Protein AF-A0A2N5YKM5-F1 (afdb_monomer)

Foldseek 3Di:
DDDDDDDDDDDPPVVVVCVVVVVPPPPPVVVVVVVVPPDPPDDPPVVVVVVVVVCVVVVQLVPDDFLAPPRLVVQLVVLCVVPNDPRSVVVSVVSSVQRGPVRDDPAPDDDPPNGGYDHPVVD

Secondary structure (DSSP, 8-state):
-----------TTHHHHHHHHHHHHHHHHHHHHHTT----S---HHHHHHHHHHHHHHHHHHSS--SEES-HHHHHHHHHHHH-HHHHHHHHHHHHHH-STTS-SSSPB-TTS-PEE--GGG-

Radius of gyration: 22.43 Å; Cα contacts (8 Å, |Δi|>4): 78; chains: 1; bounding box: 31×69×61 Å

pLDDT: mean 70.07, std 19.33, range [32.38, 95.38]

Mean predicted aligned error: 16.48 Å

Sequence (123 aa):
MFVAAALFAQSPVDVELQFSNAFVSEDLQHISYSLKNCSPKILPAFTSVLFVGYKKFISSQDASHCQFYPSCSVYATDAIEKYGFVIGVFTALDRLSRCNTFGEKNYPKYKNTGLYYDPVADN

Structure (mmCIF, N/CA/C/O backbone):
data_AF-A0A2N5YKM5-F1
#
_entry.id   AF-A0A2N5YKM5-F1
#
loop_
_atom_site.group_PDB
_atom_site.id
_atom_site.type_symbol
_atom_site.label_atom_id
_atom_site.label_alt_id
_atom_site.label_comp_id
_atom_site.label_asym_id
_atom_site.label_entity_id
_atom_site.label_seq_id
_atom_site.pdbx_PDB_ins_code
_atom_site.Cartn_x
_atom_site.Cartn_y
_atom_site.Cartn_z
_atom_site.occupancy
_atom_site.B_iso_or_equiv
_atom_site.auth_seq_id
_atom_site.auth_comp_id
_atom_site.auth_asym_id
_atom_site.auth_atom_id
_atom_site.pdbx_PDB_model_num
ATOM 1 N N . MET A 1 1 ? 5.120 -53.262 -16.241 1.00 34.91 1 MET A N 1
ATOM 2 C CA . MET A 1 1 ? 5.947 -53.190 -17.466 1.00 34.91 1 MET A CA 1
ATOM 3 C C . MET A 1 1 ? 5.290 -52.147 -18.358 1.00 34.91 1 MET A C 1
ATOM 5 O O . MET A 1 1 ? 4.189 -52.383 -18.821 1.00 34.91 1 MET A O 1
ATOM 9 N N . PHE A 1 2 ? 5.706 -50.887 -18.229 1.00 36.28 2 PHE A N 1
ATOM 10 C CA . PHE A 1 2 ? 6.520 -50.204 -19.247 1.00 36.28 2 PHE A CA 1
ATOM 11 C C . PHE A 1 2 ? 5.912 -50.292 -20.648 1.00 36.28 2 PHE A C 1
ATOM 13 O O . PHE A 1 2 ? 6.183 -51.267 -21.333 1.00 36.28 2 PHE A O 1
ATOM 20 N N . VAL A 1 3 ? 5.204 -49.245 -21.079 1.00 32.38 3 VAL A N 1
ATOM 21 C CA . VAL A 1 3 ? 5.497 -48.586 -22.363 1.00 32.38 3 VAL A CA 1
ATOM 22 C C . VAL A 1 3 ? 5.239 -47.092 -22.192 1.00 32.38 3 VAL A C 1
ATOM 24 O O . VAL A 1 3 ? 4.180 -46.677 -21.728 1.00 32.38 3 VAL A O 1
ATOM 27 N N . ALA A 1 4 ? 6.264 -46.315 -22.515 1.00 40.06 4 ALA A N 1
ATOM 28 C CA . ALA A 1 4 ? 6.297 -44.872 -22.453 1.00 40.06 4 ALA A CA 1
ATOM 29 C C . ALA A 1 4 ? 5.971 -44.248 -23.817 1.00 40.06 4 ALA A C 1
ATOM 31 O O . ALA A 1 4 ? 6.289 -44.815 -24.856 1.00 40.06 4 ALA A O 1
ATOM 32 N N . ALA A 1 5 ? 5.468 -43.020 -23.716 1.00 42.38 5 ALA A N 1
ATOM 33 C CA . ALA A 1 5 ? 5.807 -41.852 -24.520 1.00 42.38 5 ALA A CA 1
ATOM 34 C C . ALA A 1 5 ? 5.318 -41.720 -25.975 1.00 42.38 5 ALA A C 1
ATOM 36 O O . ALA A 1 5 ? 5.687 -42.466 -26.873 1.00 42.38 5 ALA A O 1
ATOM 37 N N . ALA A 1 6 ? 4.671 -40.560 -26.137 1.00 49.50 6 ALA A N 1
ATOM 38 C CA . ALA A 1 6 ? 4.636 -39.670 -27.288 1.00 49.50 6 ALA A CA 1
ATOM 39 C C . ALA A 1 6 ? 3.819 -40.134 -28.497 1.00 49.50 6 ALA A C 1
ATOM 41 O O . ALA A 1 6 ? 4.163 -41.097 -29.168 1.00 49.50 6 ALA A O 1
ATOM 42 N N . LEU A 1 7 ? 2.795 -39.346 -28.839 1.00 38.66 7 LEU A N 1
ATOM 43 C CA . LEU A 1 7 ? 2.868 -38.429 -29.978 1.00 38.66 7 LEU A CA 1
ATOM 44 C C . LEU A 1 7 ? 1.622 -37.507 -30.040 1.00 38.66 7 LEU A C 1
ATOM 46 O O . LEU A 1 7 ? 0.510 -37.927 -29.741 1.00 38.66 7 LEU A O 1
ATOM 50 N N . PHE A 1 8 ? 1.867 -36.277 -30.510 1.00 33.88 8 PHE A N 1
ATOM 51 C CA . PHE A 1 8 ? 0.932 -35.280 -31.068 1.00 33.88 8 PHE A CA 1
ATOM 52 C C . PHE A 1 8 ? 0.155 -34.341 -30.121 1.00 33.88 8 PHE A C 1
ATOM 54 O O . PHE A 1 8 ? -0.991 -34.564 -29.762 1.00 33.88 8 PHE A O 1
ATOM 61 N N . ALA A 1 9 ? 0.822 -33.223 -29.807 1.00 44.62 9 ALA A N 1
ATOM 62 C CA . ALA A 1 9 ? 0.375 -31.836 -30.003 1.00 44.62 9 ALA A CA 1
ATOM 63 C C . ALA A 1 9 ? -1.136 -31.523 -30.027 1.00 44.62 9 ALA A C 1
ATOM 65 O O . ALA A 1 9 ? -1.808 -31.873 -30.994 1.00 44.62 9 ALA A O 1
ATOM 66 N N . GLN A 1 10 ? -1.599 -30.682 -29.088 1.00 33.25 10 GLN A N 1
ATOM 67 C CA . GLN A 1 10 ? -2.748 -29.781 -29.275 1.00 33.25 10 GLN A CA 1
ATOM 68 C C . GLN A 1 10 ? -2.787 -28.656 -28.211 1.00 33.25 10 GLN A C 1
ATOM 70 O O . GLN A 1 10 ? -3.046 -28.910 -27.049 1.00 33.25 10 GLN A O 1
ATOM 75 N N . SER A 1 11 ? -2.647 -27.409 -28.680 1.00 40.50 11 SER A N 1
ATOM 76 C CA . SER A 1 11 ? -3.098 -26.135 -28.078 1.00 40.50 11 SER A CA 1
ATOM 77 C C . SER A 1 11 ? -2.179 -25.363 -27.092 1.00 40.50 11 SER A C 1
ATOM 79 O O . SER A 1 11 ? -1.665 -25.918 -26.132 1.00 40.50 11 SER A O 1
ATOM 81 N N . PRO A 1 12 ? -1.993 -24.036 -27.281 1.00 46.62 12 PRO A N 1
ATOM 82 C CA . PRO A 1 12 ? -1.248 -23.162 -26.360 1.00 46.62 12 PRO A CA 1
ATOM 83 C C . PRO A 1 12 ? -2.005 -22.830 -25.054 1.00 46.62 12 PRO A C 1
ATOM 85 O O . PRO A 1 12 ? -1.558 -21.973 -24.299 1.00 46.62 12 PRO A O 1
ATOM 88 N N . VAL A 1 13 ? -3.138 -23.490 -24.782 1.00 50.78 13 VAL A N 1
ATOM 89 C CA . VAL A 1 13 ? -4.011 -23.230 -23.619 1.00 50.78 13 VAL A CA 1
ATOM 90 C C . VAL A 1 13 ? -3.521 -23.965 -22.356 1.00 50.78 13 VAL A C 1
ATOM 92 O O . VAL A 1 13 ? -3.864 -23.591 -21.236 1.00 50.78 13 VAL A O 1
ATOM 95 N N . ASP A 1 14 ? -2.640 -24.956 -22.507 1.00 40.03 14 ASP A N 1
ATOM 96 C CA . ASP A 1 14 ? -2.158 -25.781 -21.390 1.00 40.03 14 ASP A CA 1
ATOM 97 C C . ASP A 1 14 ? -1.044 -25.103 -20.569 1.00 40.03 14 ASP A C 1
ATOM 99 O O . ASP A 1 14 ? -0.839 -25.426 -19.397 1.00 40.03 14 ASP A O 1
ATOM 103 N N . VAL A 1 15 ? -0.343 -24.121 -21.152 1.00 49.62 15 VAL A N 1
ATOM 104 C CA . VAL A 1 15 ? 0.750 -23.394 -20.477 1.0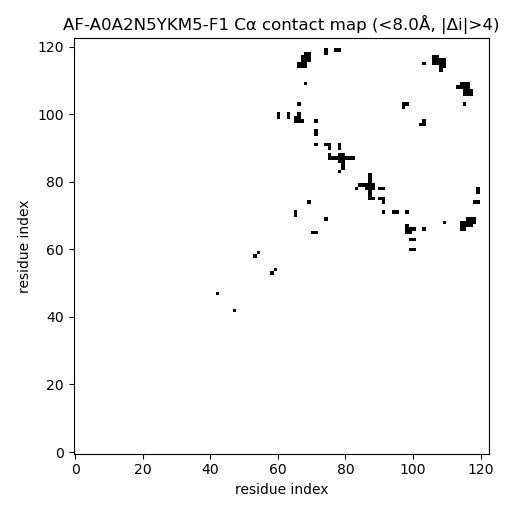0 49.62 15 VAL A CA 1
ATOM 105 C C . VAL A 1 15 ? 0.208 -22.481 -19.368 1.00 49.62 15 VAL A C 1
ATOM 107 O O . VAL A 1 15 ? 0.816 -22.387 -18.303 1.00 49.62 15 VAL A O 1
ATOM 110 N N . GLU A 1 16 ? -0.970 -21.880 -19.562 1.00 50.62 16 GLU A N 1
ATOM 111 C CA . GLU A 1 16 ? -1.659 -21.079 -18.536 1.00 50.62 16 GLU A CA 1
ATOM 112 C C . GLU A 1 16 ? -2.192 -21.952 -17.389 1.00 50.62 16 GLU A C 1
ATOM 114 O O . GLU A 1 16 ? -2.073 -21.589 -16.217 1.00 50.62 16 GLU A O 1
ATOM 119 N N . LEU A 1 17 ? -2.704 -23.145 -17.711 1.00 46.84 17 LEU A N 1
ATOM 120 C CA . LEU A 1 17 ? -3.292 -24.071 -16.738 1.00 46.84 17 LEU A CA 1
ATOM 121 C C . LEU A 1 17 ? -2.253 -24.880 -15.950 1.00 46.84 17 LEU A C 1
ATOM 123 O O . LEU A 1 17 ? -2.534 -25.306 -14.829 1.00 46.84 17 LEU A O 1
ATOM 127 N N . GLN A 1 18 ? -1.042 -25.083 -16.473 1.00 42.69 18 GLN A N 1
ATOM 128 C CA . GLN A 1 18 ? 0.062 -25.631 -15.678 1.00 42.69 18 GLN A CA 1
ATOM 129 C C . GLN A 1 18 ? 0.662 -24.581 -14.740 1.00 42.69 18 GLN A C 1
ATOM 131 O O . GLN A 1 18 ? 1.014 -24.922 -13.613 1.00 42.69 18 GLN A O 1
ATOM 136 N N . PHE A 1 19 ? 0.736 -23.313 -15.157 1.00 46.66 19 PHE A N 1
ATOM 137 C CA . PHE A 1 19 ? 1.247 -22.242 -14.299 1.00 46.66 19 PHE A CA 1
ATOM 138 C C . PHE A 1 19 ? 0.284 -21.936 -13.141 1.00 46.66 19 PHE A C 1
ATOM 140 O O . PHE A 1 19 ? 0.720 -21.804 -11.997 1.00 46.66 19 PHE A O 1
ATOM 147 N N . SER A 1 20 ? -1.030 -21.923 -13.403 1.00 47.62 20 SER A N 1
ATOM 148 C CA . SER A 1 20 ? -2.041 -21.709 -12.361 1.00 47.62 20 SER A CA 1
ATOM 149 C C . SER A 1 20 ? -2.132 -22.876 -11.372 1.00 47.62 20 SER A C 1
ATOM 151 O O . SER A 1 20 ? -2.298 -22.652 -10.176 1.00 47.62 20 SER A O 1
ATOM 153 N N . ASN A 1 21 ? -2.003 -24.122 -11.841 1.00 52.50 21 ASN A N 1
ATOM 154 C CA . ASN A 1 21 ? -2.146 -25.301 -10.982 1.00 52.50 21 ASN A CA 1
ATOM 155 C C . ASN A 1 21 ? -0.849 -25.692 -10.259 1.00 52.50 21 ASN A C 1
ATOM 157 O O . ASN A 1 21 ? -0.936 -26.255 -9.172 1.00 52.50 21 ASN A O 1
ATOM 161 N N . ALA A 1 22 ? 0.333 -25.361 -10.793 1.00 48.72 22 ALA A N 1
ATOM 162 C CA . ALA A 1 22 ? 1.600 -25.570 -10.085 1.00 48.72 22 ALA A CA 1
ATOM 163 C C . ALA A 1 22 ? 1.816 -24.553 -8.950 1.00 48.72 22 ALA A C 1
ATOM 165 O O . ALA A 1 22 ? 2.386 -24.904 -7.924 1.00 48.72 22 ALA A O 1
ATOM 166 N N . PHE A 1 23 ? 1.324 -23.316 -9.094 1.00 46.12 23 PHE A N 1
ATOM 167 C CA . PHE A 1 23 ? 1.442 -22.290 -8.050 1.00 46.12 23 PHE A CA 1
ATOM 168 C C . PHE A 1 23 ? 0.431 -22.479 -6.900 1.00 46.12 23 PHE A C 1
ATOM 170 O O . PHE A 1 23 ? 0.687 -22.079 -5.772 1.00 46.12 23 PHE A O 1
ATOM 177 N N . VAL A 1 24 ? -0.727 -23.105 -7.152 1.00 49.69 24 VAL A N 1
ATOM 178 C CA . VAL A 1 24 ? -1.845 -23.136 -6.183 1.00 49.69 24 VAL A CA 1
ATOM 179 C C . VAL A 1 24 ? -1.907 -24.425 -5.340 1.00 49.69 24 VAL A C 1
ATOM 181 O O . VAL A 1 24 ? -2.548 -24.422 -4.286 1.00 49.69 24 VAL A O 1
ATOM 184 N N . SER A 1 25 ? -1.225 -25.518 -5.717 1.00 51.25 25 SER A N 1
ATOM 185 C CA . SER A 1 25 ? -1.341 -26.803 -4.996 1.00 51.25 25 SER A CA 1
ATOM 186 C C . SER A 1 25 ? -0.316 -27.070 -3.882 1.00 51.25 25 SER A C 1
ATOM 188 O O . SER A 1 25 ? -0.592 -27.926 -3.045 1.00 51.25 25 SER A O 1
ATOM 190 N N . GLU A 1 26 ? 0.821 -26.367 -3.806 1.00 52.91 26 GLU A N 1
ATOM 191 C CA . GLU A 1 26 ? 1.770 -26.533 -2.679 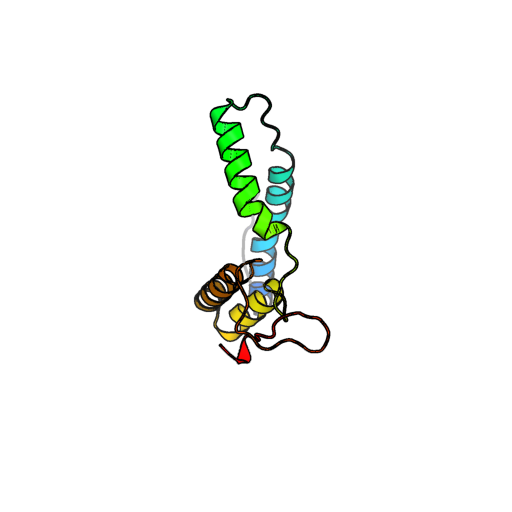1.00 52.91 26 GLU A CA 1
ATOM 192 C C . GLU A 1 26 ? 1.552 -25.507 -1.550 1.00 52.91 26 GLU A C 1
ATOM 194 O O . GLU A 1 26 ? 1.689 -25.849 -0.372 1.00 52.91 26 GLU A O 1
ATOM 199 N N . ASP A 1 27 ? 1.099 -24.288 -1.863 1.00 52.66 27 ASP A N 1
ATOM 200 C CA . ASP A 1 27 ? 1.025 -23.203 -0.874 1.00 52.66 27 ASP A CA 1
ATOM 201 C C . ASP A 1 27 ? -0.230 -23.239 0.024 1.00 52.66 27 ASP A C 1
ATOM 203 O O . ASP A 1 27 ? -0.156 -22.902 1.210 1.00 52.66 27 ASP A O 1
ATOM 207 N N . LEU A 1 28 ? -1.392 -23.705 -0.458 1.00 57.03 28 LEU A N 1
ATOM 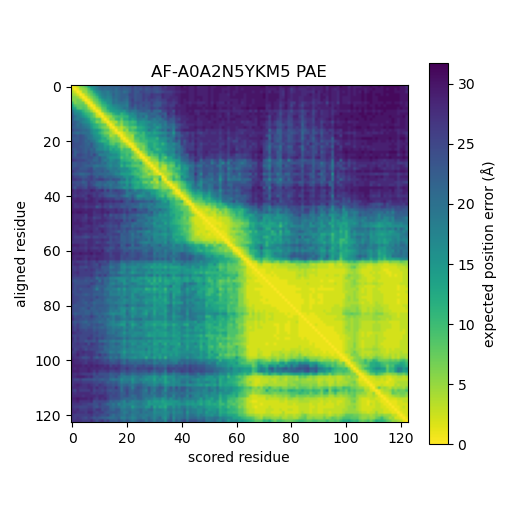208 C CA . LEU A 1 28 ? -2.643 -23.625 0.323 1.00 57.03 28 LEU A CA 1
ATOM 209 C C . LEU A 1 28 ? -2.724 -24.609 1.504 1.00 57.03 28 LEU A C 1
ATOM 211 O O . LEU A 1 28 ? -3.320 -24.274 2.533 1.00 57.03 28 LEU A O 1
ATOM 215 N N . GLN A 1 29 ? -2.102 -25.791 1.427 1.00 53.62 29 GLN A N 1
ATOM 216 C CA . GLN A 1 29 ? -2.028 -26.685 2.593 1.00 53.62 29 GLN A CA 1
ATOM 217 C C . GLN A 1 29 ? -0.936 -26.249 3.580 1.00 53.62 29 GLN A C 1
ATOM 219 O O . GLN A 1 29 ? -1.163 -26.323 4.792 1.00 53.62 29 GLN A O 1
ATOM 224 N N . HIS A 1 30 ? 0.187 -25.706 3.098 1.00 48.81 30 HIS A N 1
ATOM 225 C CA . HIS A 1 30 ? 1.297 -25.251 3.942 1.00 48.81 30 HIS A CA 1
ATOM 226 C C . HIS A 1 30 ? 0.970 -23.968 4.731 1.00 48.81 30 HIS A C 1
ATOM 228 O O . HIS A 1 30 ? 1.280 -23.884 5.926 1.00 48.81 30 HIS A O 1
ATOM 234 N N . ILE A 1 31 ? 0.264 -23.005 4.121 1.00 54.28 31 ILE A N 1
ATOM 235 C CA . ILE A 1 31 ? -0.222 -21.789 4.803 1.00 54.28 31 ILE A CA 1
ATOM 236 C C . ILE A 1 31 ? -1.227 -22.154 5.911 1.00 54.28 31 ILE A C 1
ATOM 238 O O . ILE A 1 31 ? -1.149 -21.630 7.025 1.00 54.28 31 ILE A O 1
ATOM 242 N N . SER A 1 32 ? -2.129 -23.109 5.647 1.00 49.91 32 SER A N 1
ATOM 243 C CA . SER A 1 32 ? -3.123 -23.565 6.632 1.00 49.91 32 SER A CA 1
ATOM 244 C C . SER A 1 32 ? -2.508 -24.327 7.824 1.00 49.91 32 SER A C 1
ATOM 246 O O . SER A 1 32 ? -3.057 -24.290 8.929 1.00 49.91 32 SER A O 1
ATOM 248 N N . TYR A 1 33 ? -1.351 -24.976 7.627 1.00 54.25 33 TYR A N 1
ATOM 249 C CA . TYR A 1 33 ? -0.621 -25.716 8.663 1.00 54.25 33 TYR A CA 1
ATOM 250 C C . TYR A 1 33 ? 0.212 -24.792 9.571 1.00 54.25 33 TYR A C 1
ATOM 252 O O . TYR A 1 33 ? 0.225 -24.971 10.791 1.00 54.25 33 TYR A O 1
ATOM 260 N N . SER A 1 34 ? 0.836 -23.750 9.009 1.00 49.16 34 SER A N 1
ATOM 261 C CA . SER A 1 34 ? 1.701 -22.816 9.753 1.00 49.16 34 SER A CA 1
ATOM 262 C C . SER A 1 34 ? 0.943 -21.982 10.803 1.00 49.16 34 SER A C 1
ATOM 264 O O . SER A 1 34 ? 1.450 -21.731 11.898 1.00 49.16 34 SER A O 1
ATOM 266 N N . LEU A 1 35 ? -0.324 -21.632 10.543 1.00 51.06 35 LEU A N 1
ATOM 267 C CA . LEU A 1 35 ? -1.140 -20.848 11.484 1.00 51.06 35 LEU A CA 1
ATOM 268 C C . LEU A 1 35 ? -1.654 -21.643 12.698 1.00 51.06 35 LEU A C 1
ATOM 270 O O . LEU A 1 35 ? -2.036 -21.036 13.699 1.00 51.06 35 LEU A O 1
ATOM 274 N N . LYS A 1 36 ? -1.662 -22.983 12.659 1.00 48.50 36 LYS A N 1
ATOM 275 C CA . LYS A 1 36 ? -2.163 -23.802 13.782 1.00 48.50 36 LYS A CA 1
ATOM 276 C C . LYS A 1 36 ? -1.118 -24.097 14.859 1.00 48.50 36 LYS A C 1
ATOM 278 O O . LYS A 1 36 ? -1.498 -24.482 15.961 1.00 48.50 36 LYS A O 1
ATOM 283 N N . ASN A 1 37 ? 0.17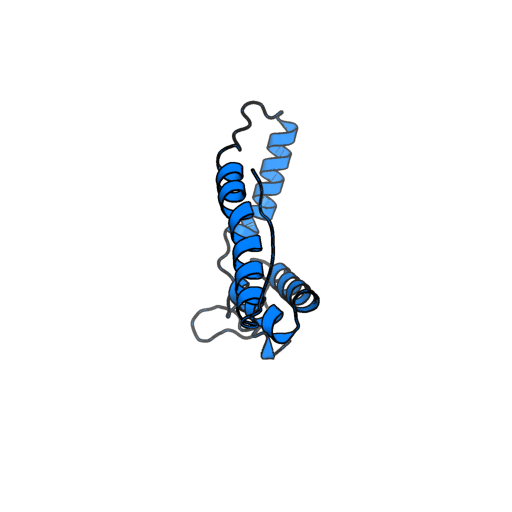0 -23.878 14.588 1.00 52.16 37 ASN A N 1
ATOM 284 C CA . ASN A 1 37 ? 1.259 -24.369 15.438 1.00 52.16 37 ASN A CA 1
ATOM 285 C C . ASN A 1 37 ? 2.096 -23.268 16.113 1.00 52.16 37 ASN A C 1
ATOM 287 O O . ASN A 1 37 ? 3.281 -23.456 16.373 1.00 52.16 37 ASN A O 1
ATOM 291 N N . CYS A 1 38 ? 1.484 -22.128 16.447 1.00 50.25 38 CYS A N 1
ATOM 292 C CA . CYS A 1 38 ? 2.155 -21.032 17.149 1.00 50.25 38 CYS A CA 1
ATOM 293 C C . CYS A 1 38 ? 1.627 -20.881 18.588 1.00 50.25 38 CYS A C 1
ATOM 295 O O . CYS A 1 38 ? 1.033 -19.873 18.961 1.00 50.25 38 CYS A O 1
ATOM 297 N N . SER A 1 39 ? 1.821 -21.912 19.418 1.00 60.88 39 SER A N 1
ATOM 298 C CA . SER A 1 39 ? 1.746 -21.768 20.877 1.00 60.88 39 SER A CA 1
ATOM 299 C C . SER A 1 39 ? 3.117 -22.060 21.481 1.00 60.88 39 SER A C 1
ATOM 301 O O . SER A 1 39 ? 3.420 -23.219 21.770 1.00 60.88 39 SER A O 1
ATOM 303 N N . PRO A 1 40 ? 3.970 -21.045 21.703 1.00 53.16 40 PRO A N 1
ATOM 304 C CA . PRO A 1 40 ? 5.135 -21.227 22.544 1.00 53.16 40 PRO A CA 1
ATOM 305 C C . PRO A 1 40 ? 4.697 -21.061 24.003 1.00 53.16 40 PRO A C 1
ATOM 307 O O . PRO A 1 40 ? 4.706 -19.965 24.567 1.00 53.16 40 PRO A O 1
ATOM 310 N N . LYS A 1 41 ? 4.293 -22.165 24.639 1.00 65.06 41 LYS A N 1
ATOM 311 C CA . LYS A 1 41 ? 4.396 -22.263 26.099 1.00 65.06 41 LYS A CA 1
ATOM 312 C C . LYS A 1 41 ? 5.885 -22.393 26.426 1.00 65.06 41 LYS A C 1
ATOM 314 O O . LYS A 1 41 ? 6.515 -23.337 25.969 1.00 65.06 41 LYS A O 1
ATOM 319 N N . ILE A 1 42 ? 6.380 -21.446 27.231 1.00 63.88 42 ILE A N 1
ATOM 320 C CA . ILE A 1 42 ? 7.778 -21.192 27.640 1.00 63.88 42 ILE A CA 1
ATOM 321 C C . ILE A 1 42 ? 8.503 -20.237 26.683 1.00 63.88 42 ILE A C 1
ATOM 323 O O . ILE A 1 42 ? 9.268 -20.627 25.810 1.00 63.88 42 ILE A O 1
ATOM 327 N N . LEU A 1 43 ? 8.261 -18.941 26.893 1.00 60.22 43 LEU A N 1
ATOM 328 C CA . LEU A 1 43 ? 9.021 -17.849 26.294 1.00 60.22 43 LEU A CA 1
ATOM 329 C C . LEU A 1 43 ? 9.687 -17.063 27.444 1.00 60.22 43 LEU A C 1
ATOM 331 O O . LEU A 1 43 ? 8.957 -16.609 28.332 1.00 60.22 43 LEU A O 1
ATOM 335 N N . PRO A 1 44 ? 11.029 -16.912 27.501 1.00 72.06 44 PRO A N 1
ATOM 336 C CA . PRO A 1 44 ? 11.676 -16.129 28.552 1.00 72.06 44 PRO A CA 1
ATOM 337 C C . PRO A 1 44 ? 11.153 -14.686 28.558 1.00 72.06 44 PRO A C 1
ATOM 339 O O . PRO A 1 44 ? 10.770 -14.141 27.518 1.00 72.06 44 PRO A O 1
ATOM 342 N N . ALA A 1 45 ? 11.136 -14.051 29.734 1.00 68.50 45 ALA A N 1
ATOM 343 C CA . ALA A 1 45 ? 10.558 -12.716 29.919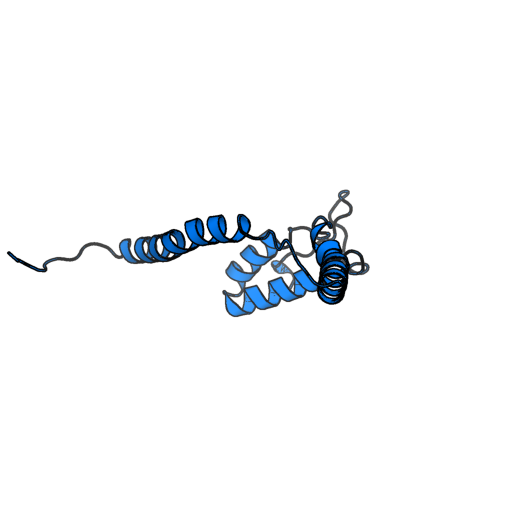 1.00 68.50 45 ALA A CA 1
ATOM 344 C C . ALA A 1 45 ? 11.083 -11.689 28.893 1.00 68.50 45 ALA A C 1
ATOM 346 O O . ALA A 1 45 ? 10.316 -10.876 28.387 1.00 68.50 45 ALA A O 1
ATOM 347 N N . PHE A 1 46 ? 12.357 -11.797 28.502 1.00 76.12 46 PHE A N 1
ATOM 348 C CA . PHE A 1 46 ? 12.987 -10.956 27.482 1.00 76.12 46 PHE A CA 1
ATOM 349 C C . PHE A 1 46 ? 12.328 -11.067 26.098 1.00 76.12 46 PHE A C 1
ATOM 351 O O . PHE A 1 46 ? 11.963 -10.065 25.487 1.00 76.12 46 PHE A O 1
ATOM 358 N N . THR A 1 47 ? 12.114 -12.287 25.613 1.00 76.88 47 THR A N 1
ATOM 359 C CA . THR A 1 47 ? 11.481 -12.532 24.311 1.00 76.88 47 THR A CA 1
ATOM 360 C C . THR A 1 47 ? 9.995 -12.182 24.311 1.00 76.88 47 THR A C 1
ATOM 362 O O . THR A 1 47 ? 9.487 -11.718 23.296 1.00 76.88 47 THR A O 1
ATOM 365 N N . SER A 1 48 ? 9.306 -12.327 25.450 1.00 73.31 48 SER A N 1
ATOM 366 C CA . SER A 1 48 ? 7.918 -11.869 25.600 1.00 73.31 48 SER A CA 1
ATOM 367 C C . SER A 1 48 ? 7.820 -10.341 25.513 1.00 73.31 48 SER A C 1
ATOM 369 O O . SER A 1 48 ? 6.982 -9.821 24.783 1.00 73.31 48 SER A O 1
ATOM 371 N N . VAL A 1 49 ? 8.731 -9.607 26.164 1.00 79.75 49 VAL A N 1
ATOM 372 C CA . VAL A 1 49 ? 8.799 -8.137 26.070 1.00 79.75 49 VAL A CA 1
ATOM 373 C C . VAL A 1 49 ? 9.122 -7.681 24.646 1.00 79.75 49 VAL A C 1
ATOM 375 O O . VAL A 1 49 ? 8.467 -6.771 24.138 1.00 79.75 49 VAL A O 1
ATOM 378 N N . LEU A 1 50 ? 10.074 -8.335 23.975 1.00 81.50 50 LEU A N 1
ATOM 379 C CA . LEU A 1 50 ? 10.419 -8.024 22.587 1.00 81.50 50 LEU A CA 1
ATOM 380 C C . LEU A 1 50 ? 9.249 -8.307 21.632 1.00 81.50 50 LEU A C 1
ATOM 382 O O . LEU A 1 50 ? 8.937 -7.479 20.779 1.00 81.50 50 LEU A O 1
ATOM 386 N N . PHE A 1 51 ? 8.560 -9.434 21.816 1.00 80.38 51 PHE A N 1
ATOM 387 C CA . PHE A 1 51 ? 7.383 -9.802 21.032 1.00 80.38 51 PHE A CA 1
ATOM 388 C C . PHE A 1 51 ? 6.204 -8.853 21.271 1.00 80.38 51 PHE A C 1
ATOM 390 O O . PHE A 1 51 ? 5.543 -8.453 20.319 1.00 80.38 51 PHE A O 1
ATOM 397 N N . VAL A 1 52 ? 5.946 -8.444 22.517 1.00 77.00 52 VAL A N 1
ATOM 398 C CA . VAL A 1 52 ? 4.892 -7.469 22.843 1.00 77.00 52 VAL A CA 1
ATOM 399 C C . VAL A 1 52 ? 5.238 -6.084 22.299 1.00 77.00 52 VAL A C 1
ATOM 401 O O . VAL A 1 52 ? 4.346 -5.400 21.801 1.00 77.00 52 VAL A O 1
ATOM 404 N N . GLY A 1 53 ? 6.512 -5.687 22.336 1.00 77.50 53 GLY A N 1
ATOM 405 C CA . GLY A 1 53 ? 6.999 -4.475 21.681 1.00 77.50 53 GLY A CA 1
ATOM 406 C C . GLY A 1 53 ? 6.729 -4.523 20.180 1.00 77.50 53 GLY A C 1
ATOM 407 O O . GLY A 1 53 ? 5.972 -3.701 19.669 1.00 77.50 53 GLY A O 1
ATOM 408 N N . TYR A 1 54 ? 7.254 -5.540 19.496 1.00 74.25 54 TYR A N 1
ATOM 409 C CA . TYR A 1 54 ? 7.023 -5.774 18.070 1.00 74.25 54 TYR A CA 1
ATOM 410 C C . TYR A 1 54 ? 5.530 -5.784 17.723 1.00 74.25 54 TYR A C 1
ATOM 412 O O . TYR A 1 54 ? 5.098 -5.026 16.858 1.00 74.25 54 TYR A O 1
ATOM 420 N N . LYS A 1 55 ? 4.721 -6.559 18.455 1.00 66.56 55 LYS A N 1
ATOM 421 C CA . LYS A 1 55 ? 3.272 -6.614 18.264 1.00 66.56 55 LYS A CA 1
ATOM 422 C C . LYS A 1 55 ? 2.652 -5.240 18.461 1.00 66.56 55 LYS A C 1
ATOM 424 O O . LYS A 1 55 ? 1.854 -4.849 17.641 1.00 66.56 55 LYS A O 1
ATOM 429 N N . LYS A 1 56 ? 3.003 -4.459 19.477 1.00 63.84 56 LYS A N 1
ATOM 430 C CA . LYS A 1 56 ? 2.402 -3.131 19.675 1.00 63.84 56 LYS A CA 1
ATOM 431 C C . LYS A 1 56 ? 2.766 -2.138 18.560 1.00 63.84 56 LYS A C 1
ATOM 433 O O . LYS A 1 56 ? 1.916 -1.340 18.176 1.00 63.84 56 LYS A O 1
ATOM 438 N N . PHE A 1 57 ? 3.990 -2.197 18.034 1.00 65.56 57 PHE A N 1
ATOM 439 C CA . PHE A 1 57 ? 4.447 -1.316 16.951 1.00 65.56 57 PHE A CA 1
ATOM 440 C C . PHE A 1 57 ? 3.920 -1.734 15.568 1.00 65.56 57 PHE A C 1
ATOM 442 O O . PHE A 1 57 ? 3.551 -0.875 14.771 1.00 65.56 57 PHE A O 1
ATOM 449 N N . ILE A 1 58 ? 3.845 -3.037 15.288 1.00 63.09 58 ILE A N 1
ATOM 450 C CA . ILE A 1 58 ? 3.384 -3.576 13.997 1.00 63.09 58 ILE A CA 1
ATOM 451 C C . ILE A 1 58 ? 1.861 -3.770 13.988 1.00 63.09 58 ILE A C 1
ATOM 453 O O . ILE A 1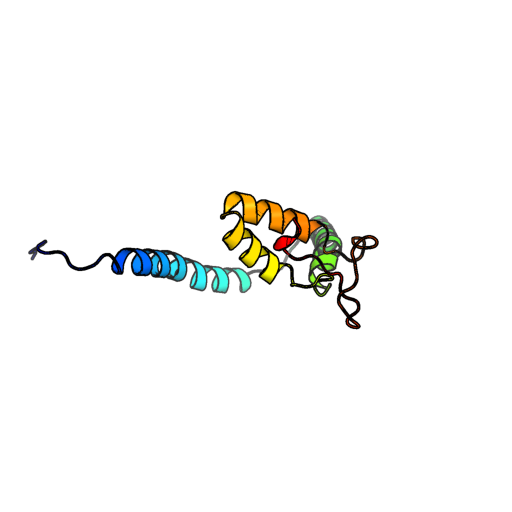 58 ? 1.211 -3.357 13.041 1.00 63.09 58 ILE A O 1
ATOM 457 N N . SER A 1 59 ? 1.249 -4.260 15.072 1.00 53.09 59 SER A N 1
ATOM 458 C CA . SER A 1 59 ? -0.217 -4.424 15.182 1.00 53.09 59 SER A CA 1
ATOM 459 C C . SER A 1 59 ? -0.968 -3.096 15.124 1.00 53.09 59 SER A C 1
ATOM 461 O O . SER A 1 59 ? -2.161 -3.100 14.829 1.00 53.09 59 SER A O 1
ATOM 463 N N . SER A 1 60 ? -0.307 -1.964 15.397 1.00 55.66 60 SER A N 1
ATOM 464 C CA . SER A 1 60 ? -0.898 -0.648 15.140 1.00 55.66 60 SER A CA 1
ATOM 465 C C . SER A 1 60 ? -1.148 -0.399 13.647 1.00 55.66 60 SER A C 1
ATOM 467 O O . SER A 1 60 ? -1.989 0.438 13.337 1.00 55.66 60 SER A O 1
ATOM 469 N N . GLN A 1 61 ? -0.437 -1.090 12.750 1.00 56.66 61 GLN A N 1
ATOM 470 C CA . GLN A 1 61 ? -0.639 -1.041 11.298 1.00 56.66 61 GLN A CA 1
ATOM 471 C C . GLN A 1 61 ? -1.720 -2.044 10.849 1.00 56.66 61 GLN A C 1
ATOM 473 O O . GLN A 1 61 ? -2.440 -1.773 9.895 1.00 56.66 61 GLN A O 1
ATOM 478 N N . ASP A 1 62 ? -1.908 -3.148 11.585 1.00 53.50 62 ASP A N 1
ATOM 479 C CA . ASP A 1 62 ? -2.932 -4.168 11.284 1.00 53.50 62 ASP A CA 1
ATOM 480 C C . ASP A 1 62 ? -4.360 -3.775 11.713 1.00 53.50 62 ASP A C 1
ATOM 482 O O . ASP A 1 62 ? -5.336 -4.332 11.215 1.00 53.50 62 ASP A O 1
ATOM 486 N N . ALA A 1 63 ? -4.514 -2.834 12.653 1.00 53.47 63 ALA A N 1
ATOM 487 C CA . ALA A 1 63 ? -5.826 -2.405 13.155 1.00 53.47 63 ALA A CA 1
ATOM 488 C C . ALA A 1 63 ? -6.454 -1.240 12.363 1.00 53.47 63 ALA A C 1
ATOM 490 O O . ALA A 1 63 ? -7.624 -0.912 12.573 1.00 53.47 63 ALA A O 1
ATOM 491 N N . SER A 1 64 ? -5.698 -0.588 11.476 1.00 59.88 64 SER A N 1
ATOM 492 C CA . SER A 1 64 ? -6.181 0.540 10.680 1.00 59.88 64 SER A CA 1
ATOM 493 C C . SER A 1 64 ? -6.793 0.050 9.373 1.00 59.88 64 SER A C 1
ATOM 495 O O . SER A 1 64 ? -6.099 -0.485 8.511 1.00 59.88 64 SER A O 1
ATOM 497 N N . HIS A 1 65 ? -8.099 0.276 9.201 1.00 74.25 65 HIS A N 1
ATOM 498 C CA . HIS A 1 65 ? -8.712 0.281 7.874 1.00 74.25 65 HIS A CA 1
ATOM 499 C C . HIS A 1 65 ? -7.853 1.128 6.928 1.00 74.25 65 HIS A C 1
ATOM 501 O O . HIS A 1 65 ? -7.357 2.180 7.332 1.00 74.25 65 HIS A O 1
ATOM 507 N N . CYS A 1 66 ? -7.674 0.668 5.688 1.00 84.00 66 CYS A N 1
ATOM 508 C CA . CYS A 1 66 ? -6.909 1.410 4.693 1.00 84.00 66 CYS A CA 1
ATOM 509 C C . CYS A 1 66 ? -7.433 2.851 4.610 1.00 84.00 66 CYS A C 1
ATOM 511 O O . CYS A 1 66 ? -8.631 3.063 4.419 1.00 84.00 66 CYS A O 1
ATOM 513 N N . GLN A 1 67 ? -6.543 3.823 4.807 1.00 86.50 67 GLN A N 1
ATOM 514 C CA . GLN A 1 67 ? -6.909 5.238 4.887 1.00 86.50 67 GLN A CA 1
ATOM 515 C C . GLN A 1 67 ? -7.109 5.857 3.490 1.00 86.50 67 GLN A C 1
ATOM 517 O O . GLN A 1 67 ? -7.736 6.910 3.353 1.00 86.50 67 GLN A O 1
ATOM 522 N N . PHE A 1 68 ? -6.683 5.134 2.449 1.00 89.19 68 PHE A N 1
ATOM 523 C CA . PHE A 1 68 ? -6.812 5.496 1.047 1.00 89.19 68 PHE A CA 1
ATOM 524 C C . PHE A 1 68 ? -7.932 4.746 0.313 1.00 89.19 68 PHE A C 1
ATOM 526 O O . PHE A 1 68 ? -8.287 3.607 0.622 1.00 89.19 68 PHE A O 1
ATOM 533 N N . TYR A 1 69 ? -8.422 5.384 -0.744 1.00 90.00 69 TYR A N 1
ATOM 534 C CA . TYR A 1 69 ? -9.274 4.833 -1.780 1.00 90.00 69 TYR A CA 1
ATOM 535 C C . TYR A 1 69 ? -8.572 4.976 -3.146 1.00 90.00 69 TYR A C 1
ATOM 537 O O . TYR A 1 69 ? -8.187 6.094 -3.505 1.00 90.00 69 TYR A O 1
ATOM 545 N N . PRO A 1 70 ? -8.431 3.896 -3.939 1.00 92.38 70 PRO A N 1
ATOM 546 C CA . PRO A 1 70 ? -8.773 2.502 -3.625 1.00 92.38 70 PRO A CA 1
ATOM 547 C C . PRO A 1 70 ? -7.901 1.910 -2.498 1.00 92.38 70 PRO A C 1
ATOM 549 O O . PRO A 1 70 ? -6.873 2.487 -2.128 1.00 92.38 70 PRO A O 1
ATOM 552 N N . SER A 1 71 ? -8.319 0.766 -1.938 1.00 91.19 71 SER A N 1
ATOM 553 C CA . SER A 1 71 ? -7.577 0.097 -0.859 1.00 91.19 71 SER A CA 1
ATOM 554 C C . SER A 1 71 ? -6.180 -0.328 -1.320 1.00 91.19 71 SER A C 1
ATOM 556 O O . SER A 1 71 ? -5.981 -0.624 -2.495 1.00 91.19 71 SER A O 1
ATOM 558 N N . CYS A 1 72 ? -5.208 -0.419 -0.405 1.00 89.69 72 CYS A N 1
ATOM 559 C CA . CYS A 1 72 ? -3.831 -0.823 -0.730 1.00 89.69 72 CYS A CA 1
ATOM 560 C C . CYS A 1 72 ? -3.744 -2.170 -1.464 1.00 89.69 72 CYS A C 1
ATOM 562 O O . CYS A 1 72 ? -2.882 -2.330 -2.318 1.00 89.69 72 CYS A O 1
ATOM 564 N N . SER A 1 73 ? -4.642 -3.115 -1.168 1.00 89.56 73 SER A N 1
ATOM 565 C CA . SER A 1 73 ? -4.739 -4.393 -1.883 1.00 89.56 73 SER A CA 1
ATOM 566 C C . SER A 1 73 ? -5.136 -4.217 -3.349 1.00 89.56 73 SER A C 1
ATOM 568 O O . SER A 1 73 ? -4.487 -4.780 -4.220 1.00 89.56 73 SER A O 1
ATOM 570 N N . VAL A 1 74 ? -6.161 -3.403 -3.618 1.00 92.44 74 VAL A N 1
ATOM 571 C CA . VAL A 1 74 ? -6.618 -3.096 -4.981 1.00 92.44 74 VAL A CA 1
ATOM 572 C C . VAL A 1 74 ? -5.547 -2.300 -5.719 1.00 92.44 74 VAL A C 1
ATOM 574 O O . VAL A 1 74 ? -5.181 -2.655 -6.829 1.00 92.44 74 VAL A O 1
ATOM 577 N N . TYR A 1 75 ? -4.954 -1.301 -5.061 1.00 93.81 75 TYR A N 1
ATOM 578 C CA . TYR A 1 75 ? -3.835 -0.543 -5.615 1.00 93.81 75 TYR A CA 1
ATOM 579 C C . TYR A 1 75 ? -2.644 -1.437 -5.977 1.00 93.81 75 TYR A C 1
ATOM 581 O O . TYR A 1 75 ? -2.002 -1.206 -6.993 1.00 93.81 75 TYR A O 1
ATOM 589 N N . ALA A 1 76 ? -2.331 -2.451 -5.164 1.00 93.31 76 ALA A N 1
ATOM 590 C CA . ALA A 1 76 ? -1.239 -3.373 -5.457 1.00 93.31 76 ALA A CA 1
ATOM 591 C C . ALA A 1 76 ? -1.514 -4.192 -6.723 1.00 93.31 76 ALA A C 1
ATOM 593 O O . ALA A 1 76 ? -0.625 -4.320 -7.563 1.00 93.31 76 ALA A O 1
ATOM 594 N N . THR A 1 77 ? -2.740 -4.697 -6.884 1.00 94.75 77 THR A N 1
ATOM 595 C CA . THR A 1 77 ? -3.164 -5.389 -8.107 1.00 94.75 77 THR A CA 1
ATOM 596 C C . THR A 1 77 ? -3.077 -4.458 -9.315 1.00 94.75 77 THR A C 1
ATOM 598 O O . THR A 1 77 ? -2.377 -4.778 -10.273 1.00 94.75 77 THR A O 1
ATOM 601 N N . ASP A 1 78 ? -3.665 -3.265 -9.219 1.00 94.69 78 ASP A N 1
ATOM 602 C CA . ASP A 1 78 ? -3.656 -2.259 -10.285 1.00 94.69 78 ASP A CA 1
ATOM 603 C C . ASP A 1 78 ? -2.218 -1.831 -10.662 1.00 94.69 78 ASP A C 1
ATOM 605 O O . ASP A 1 78 ? -1.896 -1.627 -11.833 1.00 94.69 78 ASP A O 1
ATOM 609 N N . ALA A 1 79 ? -1.320 -1.707 -9.678 1.00 95.38 79 ALA A N 1
ATOM 610 C CA . ALA A 1 79 ? 0.077 -1.331 -9.894 1.00 95.38 79 ALA A CA 1
ATOM 611 C C . ALA A 1 79 ? 0.872 -2.445 -10.581 1.00 95.38 79 ALA A C 1
ATOM 613 O O . ALA A 1 79 ? 1.698 -2.159 -11.450 1.00 95.38 79 ALA A O 1
ATOM 614 N N . ILE A 1 80 ? 0.623 -3.705 -10.220 1.00 94.94 80 ILE A N 1
ATOM 615 C CA . ILE A 1 80 ? 1.245 -4.863 -10.871 1.00 94.94 80 ILE A CA 1
ATOM 616 C C . ILE A 1 80 ? 0.745 -4.998 -12.312 1.00 94.94 80 ILE A C 1
ATOM 618 O O . ILE A 1 80 ? 1.556 -5.238 -13.206 1.00 94.94 80 ILE A O 1
ATOM 622 N N . GLU A 1 81 ? -0.549 -4.792 -12.555 1.00 94.38 81 GLU A N 1
ATOM 623 C CA . GLU A 1 81 ? -1.124 -4.819 -13.904 1.00 94.38 81 GLU A CA 1
ATOM 624 C C . GLU A 1 81 ? -0.578 -3.689 -14.791 1.00 94.38 81 GLU A C 1
ATOM 626 O O . GLU A 1 81 ? -0.273 -3.919 -15.961 1.00 94.38 81 GLU A O 1
ATOM 631 N N . LYS A 1 82 ? -0.395 -2.479 -14.241 1.00 93.19 82 LYS A N 1
ATOM 632 C CA . LYS A 1 82 ? 0.079 -1.311 -15.004 1.00 93.19 82 LYS A CA 1
ATOM 633 C C . LYS A 1 82 ? 1.594 -1.291 -15.224 1.00 93.19 82 LYS A C 1
ATOM 635 O O . LYS A 1 82 ? 2.046 -0.958 -16.318 1.00 93.19 82 LYS A O 1
ATOM 640 N N . TYR A 1 83 ? 2.383 -1.596 -14.192 1.00 91.12 83 TYR A N 1
ATOM 641 C CA . TYR A 1 83 ? 3.843 -1.418 -14.195 1.00 91.12 83 TYR A CA 1
ATOM 642 C C . TYR A 1 83 ? 4.636 -2.732 -14.266 1.00 91.12 83 TYR A C 1
ATOM 644 O O . TYR A 1 83 ? 5.863 -2.709 -14.396 1.00 91.12 83 TYR A O 1
ATOM 652 N N . GLY A 1 84 ? 3.963 -3.882 -14.201 1.00 91.56 84 GLY A N 1
ATOM 653 C CA . GLY A 1 84 ? 4.590 -5.198 -14.103 1.00 91.56 84 GLY A CA 1
ATOM 654 C C . GLY A 1 84 ? 4.986 -5.555 -12.667 1.00 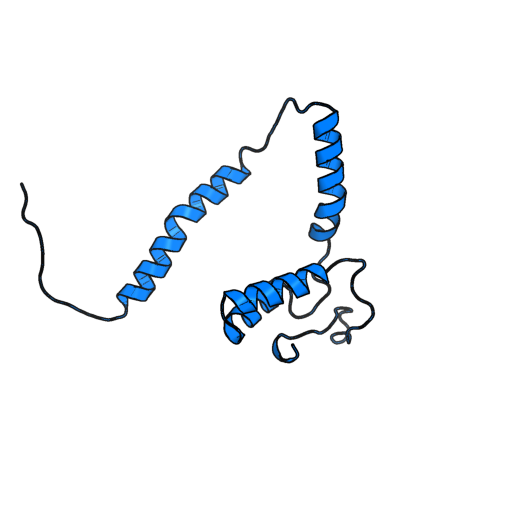91.56 84 GLY A C 1
ATOM 655 O O . GLY A 1 84 ? 4.998 -4.714 -11.773 1.00 91.56 84 GLY A O 1
ATOM 656 N N . PHE A 1 85 ? 5.337 -6.824 -12.434 1.00 91.81 85 PHE A N 1
ATOM 657 C CA . PHE A 1 85 ? 5.508 -7.375 -11.082 1.00 91.81 85 PHE A CA 1
ATOM 658 C C . PHE A 1 85 ? 6.524 -6.613 -10.221 1.00 91.81 85 PHE A C 1
ATOM 660 O O . PHE A 1 85 ? 6.214 -6.214 -9.105 1.00 91.81 85 PHE A O 1
ATOM 667 N N . VAL A 1 86 ? 7.734 -6.377 -10.736 1.00 91.88 86 VAL A N 1
ATOM 668 C CA . VAL A 1 86 ? 8.819 -5.778 -9.943 1.00 91.88 86 VAL A CA 1
ATOM 669 C C . VAL A 1 86 ? 8.488 -4.333 -9.568 1.00 91.88 86 VAL A C 1
ATOM 671 O O . VAL A 1 86 ? 8.506 -3.982 -8.392 1.00 91.88 86 VAL A O 1
ATOM 674 N N . ILE A 1 87 ? 8.148 -3.503 -10.557 1.00 91.62 87 ILE A N 1
ATOM 675 C CA . ILE A 1 87 ? 7.859 -2.080 -10.339 1.00 91.62 87 ILE A CA 1
ATOM 676 C C . ILE A 1 87 ? 6.551 -1.925 -9.557 1.00 91.62 87 ILE A C 1
ATOM 678 O O . ILE A 1 87 ? 6.514 -1.175 -8.587 1.00 91.62 87 ILE A O 1
ATOM 682 N N . GLY A 1 88 ? 5.517 -2.696 -9.901 1.00 93.00 88 GLY A N 1
ATOM 683 C CA . GLY A 1 88 ? 4.230 -2.684 -9.211 1.00 93.00 88 GLY A CA 1
ATOM 684 C C . GLY A 1 88 ? 4.342 -3.037 -7.729 1.00 93.00 88 GLY A C 1
ATOM 685 O O . GLY A 1 88 ? 3.732 -2.366 -6.899 1.00 93.00 88 GLY A O 1
ATOM 686 N N . VAL A 1 89 ? 5.183 -4.014 -7.369 1.00 93.12 89 VAL A N 1
ATOM 687 C CA . VAL A 1 89 ? 5.454 -4.349 -5.962 1.00 93.12 89 VAL A CA 1
ATOM 688 C C . VAL A 1 89 ? 6.153 -3.197 -5.239 1.00 93.12 89 VAL A C 1
ATOM 690 O O . VAL A 1 89 ? 5.732 -2.840 -4.140 1.00 93.12 89 VAL A O 1
ATOM 693 N N . PHE A 1 90 ? 7.170 -2.565 -5.834 1.00 94.50 90 PHE A N 1
ATOM 694 C CA . PHE A 1 90 ? 7.825 -1.407 -5.208 1.00 94.50 90 PHE A CA 1
ATOM 695 C C . PHE A 1 90 ? 6.860 -0.228 -5.015 1.00 94.50 90 PHE A C 1
ATOM 697 O O . PHE A 1 90 ? 6.814 0.350 -3.929 1.00 94.50 90 PHE A O 1
ATOM 704 N N . THR A 1 91 ? 6.040 0.080 -6.019 1.00 92.38 91 THR A N 1
ATOM 705 C CA . THR A 1 91 ? 5.020 1.138 -5.959 1.00 92.38 91 THR A CA 1
ATOM 706 C C . THR A 1 91 ? 3.934 0.834 -4.918 1.00 92.38 91 THR A C 1
ATOM 708 O O . THR A 1 91 ? 3.476 1.732 -4.209 1.0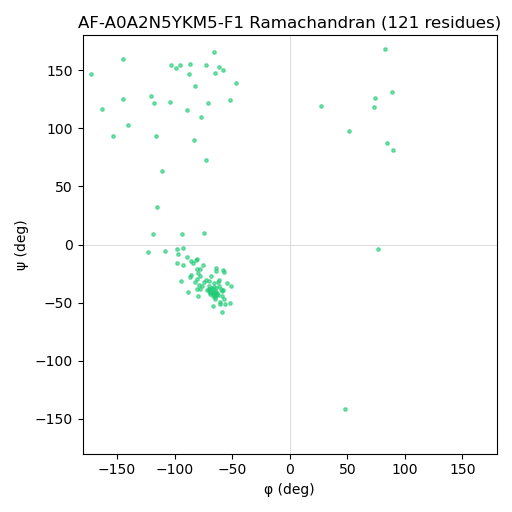0 92.38 91 THR A O 1
ATOM 711 N N . ALA A 1 92 ? 3.534 -0.430 -4.772 1.00 92.75 92 ALA A N 1
ATOM 712 C CA . ALA A 1 92 ? 2.577 -0.858 -3.754 1.00 92.75 92 ALA A CA 1
ATOM 713 C C . ALA A 1 92 ? 3.152 -0.780 -2.330 1.00 92.75 92 ALA A C 1
ATOM 715 O O . ALA A 1 92 ? 2.457 -0.341 -1.411 1.00 92.75 92 ALA A O 1
ATOM 716 N N . LEU A 1 93 ? 4.417 -1.170 -2.141 1.00 91.56 93 LEU A N 1
ATOM 717 C CA . LEU A 1 93 ? 5.109 -1.096 -0.849 1.00 91.56 93 LEU A CA 1
ATOM 718 C C . LEU A 1 93 ? 5.314 0.349 -0.391 1.00 91.56 93 LEU A C 1
ATOM 720 O O . LEU A 1 93 ? 5.105 0.656 0.784 1.00 91.56 93 LEU A O 1
ATOM 724 N N . ASP A 1 94 ? 5.664 1.238 -1.319 1.00 89.69 94 ASP A N 1
ATOM 725 C CA . ASP A 1 94 ? 5.747 2.673 -1.061 1.00 89.69 94 ASP A CA 1
ATOM 726 C C . ASP A 1 94 ? 4.404 3.213 -0.537 1.00 89.69 94 ASP A C 1
ATOM 728 O O . ASP A 1 94 ? 4.355 3.833 0.528 1.00 89.69 94 ASP A O 1
ATOM 732 N N . ARG A 1 95 ? 3.282 2.862 -1.179 1.00 89.56 95 ARG A N 1
ATOM 733 C CA . ARG A 1 95 ? 1.946 3.236 -0.684 1.00 89.56 95 ARG A CA 1
ATOM 734 C C . ARG A 1 95 ? 1.608 2.608 0.669 1.00 89.56 95 ARG A C 1
ATOM 736 O O . ARG A 1 95 ? 1.036 3.285 1.523 1.00 89.56 95 ARG A O 1
ATOM 743 N N . LEU A 1 96 ? 1.947 1.337 0.884 1.00 88.38 96 LEU A N 1
ATOM 744 C CA . LEU A 1 96 ? 1.694 0.653 2.155 1.00 88.38 96 LEU A CA 1
ATOM 745 C C . LEU A 1 96 ? 2.435 1.334 3.313 1.00 88.38 96 LEU A C 1
ATOM 747 O O . LEU A 1 96 ? 1.875 1.460 4.398 1.00 88.38 96 LEU A O 1
ATOM 751 N N . SER A 1 97 ? 3.643 1.851 3.065 1.00 85.62 97 SER A N 1
ATOM 752 C CA . SER A 1 97 ? 4.406 2.604 4.066 1.00 85.62 97 SER A CA 1
ATOM 753 C C . SER A 1 97 ? 3.704 3.895 4.512 1.00 85.62 97 SER A C 1
ATOM 755 O O . SER A 1 97 ? 3.807 4.286 5.677 1.00 85.62 97 SER A O 1
ATOM 757 N N . ARG A 1 98 ? 2.945 4.531 3.607 1.00 83.50 98 ARG A N 1
ATOM 758 C CA . ARG A 1 98 ? 2.158 5.745 3.877 1.00 83.50 98 ARG A CA 1
ATOM 759 C C . ARG A 1 98 ? 0.830 5.449 4.567 1.00 83.50 98 ARG A C 1
ATOM 761 O O . ARG A 1 98 ? 0.377 6.277 5.346 1.00 83.50 98 ARG A O 1
ATOM 768 N N . CYS A 1 99 ? 0.252 4.275 4.312 1.00 81.75 99 CYS A N 1
ATOM 769 C CA . CYS A 1 99 ? -1.020 3.825 4.874 1.00 81.75 99 CYS A CA 1
ATOM 770 C C . CYS A 1 99 ? -0.876 3.467 6.365 1.00 81.75 99 CYS A C 1
ATOM 772 O O . CYS A 1 99 ? -0.884 2.300 6.758 1.00 81.75 99 CYS A O 1
ATOM 774 N N . ASN A 1 100 ? -0.726 4.484 7.207 1.00 78.50 100 ASN A N 1
ATOM 775 C CA . ASN A 1 100 ? -0.655 4.359 8.656 1.00 78.50 100 ASN A CA 1
ATOM 776 C C . ASN A 1 100 ? -1.329 5.570 9.327 1.00 78.50 100 ASN A C 1
ATOM 778 O O . ASN A 1 100 ? -1.438 6.638 8.736 1.00 78.50 100 ASN A O 1
ATOM 782 N N . THR A 1 101 ? -1.730 5.441 10.595 1.00 66.88 101 THR A N 1
ATOM 783 C CA . THR A 1 101 ? -2.448 6.496 11.345 1.00 66.88 101 THR A CA 1
ATOM 784 C C . THR A 1 101 ? -1.706 7.842 11.422 1.00 66.88 101 THR A C 1
ATOM 786 O O . THR A 1 101 ? -2.326 8.885 11.633 1.00 66.88 101 THR A O 1
ATOM 789 N N . PHE A 1 102 ? -0.380 7.846 11.268 1.00 63.81 102 PHE A N 1
ATOM 790 C CA . PHE A 1 102 ? 0.453 9.054 11.281 1.00 63.81 102 PHE A CA 1
ATOM 791 C C . PHE A 1 102 ? 0.689 9.636 9.879 1.00 63.81 102 PHE A C 1
ATOM 793 O O . PHE A 1 102 ? 1.333 10.679 9.747 1.00 63.81 102 PHE A O 1
ATOM 800 N N . GLY A 1 103 ? 0.179 8.966 8.849 1.00 62.84 103 GLY A N 1
ATOM 801 C CA . GLY A 1 103 ? 0.719 9.012 7.506 1.00 62.84 103 GLY A CA 1
ATOM 802 C C . GLY A 1 103 ? 0.059 9.969 6.534 1.00 62.84 103 GLY A C 1
ATOM 803 O O . GLY A 1 103 ? 0.617 10.141 5.468 1.00 62.84 103 GLY A O 1
ATOM 804 N N . GLU A 1 104 ? -1.071 10.627 6.807 1.00 59.31 104 GLU A N 1
ATOM 805 C CA . GLU A 1 104 ? -1.782 11.318 5.714 1.00 59.31 104 GLU A CA 1
ATOM 806 C C . GLU A 1 104 ? -2.369 12.674 6.122 1.00 59.31 104 GLU A C 1
ATOM 808 O O . GLU A 1 104 ? -3.414 12.772 6.758 1.00 59.31 104 GLU A O 1
ATOM 813 N N . LYS A 1 105 ? -1.702 13.767 5.722 1.00 62.06 105 LYS A N 1
ATOM 814 C CA . LYS A 1 105 ? -2.270 15.131 5.772 1.00 62.06 105 LYS A CA 1
ATOM 815 C C . LYS A 1 105 ? -2.301 15.860 4.421 1.00 62.06 105 LYS A C 1
ATOM 817 O O . LYS A 1 105 ? -2.921 16.913 4.353 1.00 62.06 105 LYS A O 1
ATOM 822 N N . ASN A 1 106 ? -1.712 15.303 3.355 1.00 74.31 106 ASN A N 1
ATOM 823 C CA . ASN A 1 106 ? -1.492 16.023 2.087 1.00 74.31 106 ASN A CA 1
ATOM 824 C C . ASN A 1 106 ? -2.196 15.433 0.847 1.00 74.31 106 ASN A C 1
ATOM 826 O O . ASN A 1 106 ? -1.930 15.890 -0.258 1.00 74.31 106 ASN A O 1
ATOM 830 N N . TYR A 1 107 ? -3.091 14.453 0.997 1.00 85.19 107 TYR A N 1
ATOM 831 C CA . TYR A 1 107 ? -3.844 13.881 -0.130 1.00 85.19 107 TYR A CA 1
ATOM 832 C C . TYR A 1 107 ? -5.261 14.476 -0.229 1.00 85.19 107 TYR A C 1
ATOM 834 O O . TYR A 1 107 ? -5.831 14.879 0.795 1.00 85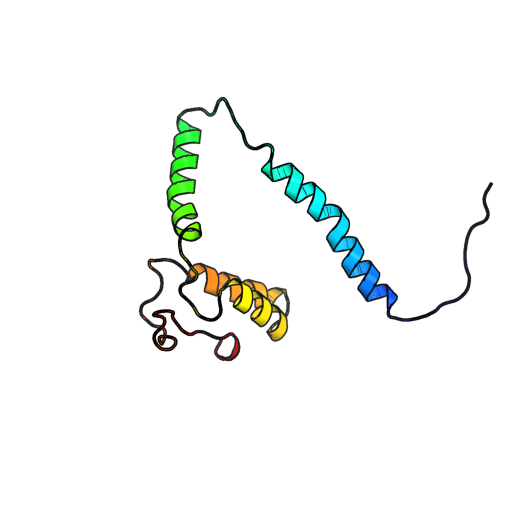.19 107 TYR A O 1
ATOM 842 N N . PRO A 1 108 ? -5.865 14.546 -1.432 1.00 88.62 108 PRO A N 1
ATOM 843 C CA . PRO A 1 108 ? -7.261 14.947 -1.578 1.00 88.62 108 PRO A CA 1
ATOM 844 C C . PRO A 1 108 ? -8.180 13.915 -0.914 1.00 88.62 108 PRO A C 1
ATOM 846 O O . PRO A 1 108 ? -7.883 12.726 -0.900 1.00 88.62 108 PRO A O 1
ATOM 849 N N . LYS A 1 109 ? -9.316 14.346 -0.357 1.00 90.56 109 LYS A N 1
ATOM 850 C CA . LYS A 1 109 ? -10.297 13.419 0.228 1.00 90.56 109 LYS A CA 1
ATOM 851 C C . LYS A 1 109 ? -11.204 12.829 -0.849 1.00 90.56 109 LYS A C 1
ATOM 853 O O . LYS A 1 109 ? -11.722 13.552 -1.699 1.00 90.56 109 LYS A O 1
ATOM 858 N N . TYR A 1 110 ? -11.458 11.529 -0.768 1.00 90.38 110 TYR A N 1
ATOM 859 C CA . TYR A 1 110 ? -12.460 10.853 -1.575 1.00 90.38 110 TYR A CA 1
ATOM 860 C C . TYR A 1 110 ? -13.857 11.133 -1.009 1.00 90.38 110 TYR A C 1
ATOM 862 O O . TYR A 1 110 ? -14.223 10.636 0.061 1.00 90.38 110 TYR A O 1
ATOM 870 N N . LYS A 1 111 ? -14.648 11.922 -1.746 1.00 89.31 111 LYS A N 1
ATOM 871 C CA . LYS A 1 111 ? -16.075 12.186 -1.476 1.00 89.31 111 LYS A CA 1
ATOM 872 C C . LYS A 1 111 ? -16.342 12.558 0.002 1.00 89.31 111 LYS A C 1
ATOM 874 O O . LYS A 1 111 ? -15.570 13.288 0.617 1.00 89.31 111 LYS A O 1
ATOM 879 N N . ASN A 1 112 ? -17.451 12.079 0.572 1.00 83.38 112 ASN A N 1
ATOM 880 C CA . ASN A 1 112 ? -17.854 12.261 1.970 1.00 83.38 112 ASN A CA 1
ATOM 881 C C . ASN A 1 112 ? -17.408 11.108 2.894 1.00 83.38 112 ASN A C 1
ATOM 883 O O . ASN A 1 112 ? -17.823 11.062 4.048 1.00 83.38 112 ASN A O 1
ATOM 887 N N . THR A 1 113 ? -16.577 10.180 2.407 1.00 81.75 113 THR A N 1
ATOM 888 C CA . THR A 1 113 ? -16.151 8.980 3.153 1.00 81.75 113 THR A CA 1
ATOM 889 C C . THR A 1 113 ? -15.004 9.218 4.136 1.00 81.75 113 THR A C 1
ATOM 891 O O . THR A 1 113 ? -14.727 8.359 4.962 1.00 81.75 113 THR A O 1
ATOM 894 N N . GLY A 1 114 ? -14.320 10.365 4.061 1.00 84.00 114 GLY A N 1
ATOM 895 C CA . GLY A 1 114 ? -13.180 10.680 4.935 1.00 84.00 114 GLY A CA 1
ATOM 896 C C . GLY A 1 114 ? -11.867 9.968 4.577 1.00 84.00 114 GLY A C 1
ATOM 897 O O . GLY A 1 114 ? -10.851 10.269 5.194 1.00 84.00 114 GLY A O 1
ATOM 898 N N . LEU A 1 115 ? -11.890 9.089 3.571 1.00 87.88 115 LEU A N 1
ATOM 899 C CA . LEU A 1 115 ? -10.732 8.434 2.953 1.00 87.88 115 LEU A CA 1
ATOM 900 C C . LEU A 1 115 ? -9.944 9.418 2.081 1.00 87.88 115 LEU A C 1
ATOM 902 O O . LEU A 1 115 ? -10.523 10.365 1.543 1.00 87.88 115 LEU A O 1
ATOM 906 N N . TYR A 1 116 ? -8.656 9.169 1.884 1.00 90.12 116 TYR A N 1
ATOM 907 C CA . TYR A 1 116 ? -7.814 9.891 0.931 1.00 90.12 116 TYR A CA 1
ATOM 908 C C . TYR A 1 116 ? -7.876 9.253 -0.458 1.00 90.12 116 TYR A C 1
ATOM 910 O O . TYR A 1 116 ? -8.051 8.049 -0.579 1.00 90.12 116 TYR A O 1
ATOM 918 N N . TYR A 1 117 ? -7.777 10.045 -1.519 1.00 91.06 117 TYR A N 1
ATOM 919 C CA . TYR A 1 117 ? -7.837 9.576 -2.901 1.00 91.06 117 TYR A CA 1
ATOM 920 C C . TYR A 1 117 ? -6.437 9.555 -3.515 1.00 91.06 117 TYR A C 1
ATOM 922 O O . TYR A 1 117 ? -5.767 10.586 -3.548 1.00 91.06 117 TYR A O 1
ATOM 930 N N . ASP A 1 118 ? -6.017 8.383 -3.988 1.00 90.94 118 ASP A N 1
ATOM 931 C CA . ASP A 1 118 ? -4.725 8.163 -4.653 1.00 90.94 118 ASP A CA 1
ATOM 932 C C . ASP A 1 118 ? -4.881 6.957 -5.606 1.00 90.94 118 ASP A C 1
ATOM 934 O O . ASP A 1 118 ? -4.838 5.817 -5.155 1.00 90.94 118 ASP A O 1
ATOM 938 N N . PRO A 1 119 ? -5.200 7.114 -6.894 1.00 91.75 119 PRO A N 1
ATOM 939 C CA . PRO A 1 119 ? -5.254 5.997 -7.836 1.00 91.75 119 PRO A CA 1
ATOM 940 C C . PRO A 1 119 ? -3.875 5.723 -8.460 1.00 91.75 119 PRO A C 1
ATOM 942 O O . PRO A 1 119 ? -3.055 6.621 -8.630 1.00 91.75 119 PRO A O 1
ATOM 945 N N . VAL A 1 120 ? -3.642 4.488 -8.920 1.00 92.12 120 VAL A N 1
ATOM 946 C CA . VAL A 1 120 ? -2.420 4.124 -9.678 1.00 92.12 120 VAL A CA 1
ATOM 947 C C . VAL A 1 120 ? -2.261 4.968 -10.955 1.00 92.12 120 VAL A C 1
ATOM 949 O O . VAL A 1 120 ? -1.166 5.113 -11.490 1.00 92.12 120 VAL A O 1
ATOM 952 N N . ALA A 1 121 ? -3.347 5.543 -11.477 1.00 86.88 121 ALA A N 1
ATOM 953 C CA . ALA A 1 121 ? -3.309 6.417 -12.646 1.00 86.88 121 ALA A CA 1
ATOM 954 C C . ALA A 1 121 ? -2.451 7.681 -12.434 1.00 86.88 121 ALA A C 1
ATOM 956 O O . ALA A 1 121 ? -1.840 8.130 -13.401 1.00 86.88 121 ALA A O 1
ATOM 957 N N . ASP A 1 122 ? -2.376 8.181 -11.195 1.00 82.00 122 ASP A N 1
ATOM 958 C CA . ASP A 1 122 ? -1.783 9.479 -10.845 1.00 82.00 122 ASP A CA 1
ATOM 959 C C . ASP A 1 122 ? -0.322 9.382 -10.344 1.00 82.00 122 ASP A C 1
ATOM 961 O O . ASP A 1 122 ? 0.297 10.415 -10.087 1.00 82.00 122 ASP A O 1
ATOM 965 N N . ASN A 1 123 ? 0.221 8.161 -10.201 1.00 74.81 123 ASN A N 1
ATOM 966 C CA . ASN A 1 123 ? 1.620 7.884 -9.823 1.00 74.81 123 ASN A CA 1
ATOM 967 C C . ASN A 1 123 ? 2.485 7.672 -11.065 1.00 74.81 123 ASN A C 1
ATOM 969 O O . ASN A 1 123 ? 3.605 8.221 -11.118 1.00 74.81 123 ASN A O 1
#

Solvent-accessible surface area (backbone atoms only — not comparable to full-atom values): 7656 Å² total; per-residue (Å²): 133,90,86,81,83,87,86,83,88,86,76,86,68,56,65,60,55,50,54,57,51,64,63,54,68,62,50,62,63,52,58,63,52,62,73,74,72,79,74,77,85,84,63,59,70,68,58,48,52,51,49,52,49,50,44,59,68,51,46,60,51,74,72,52,75,67,51,41,39,58,40,64,71,56,39,28,54,52,24,26,73,73,60,35,66,72,56,6,49,53,57,32,50,57,51,51,71,41,55,42,99,89,47,78,89,85,64,57,66,38,81,90,74,80,28,27,45,63,55,71,90,81,111